Protein AF-A0A1I7EZ08-F1 (afdb_monomer_lite)

Radius of gyration: 27.64 Å; chains: 1; bounding box: 66×52×51 Å

Foldseek 3Di:
DPPVVVVVVVVVVVVVVVVVVVVVVVVVVVVVVVVVVCVVVVDDPLWDQP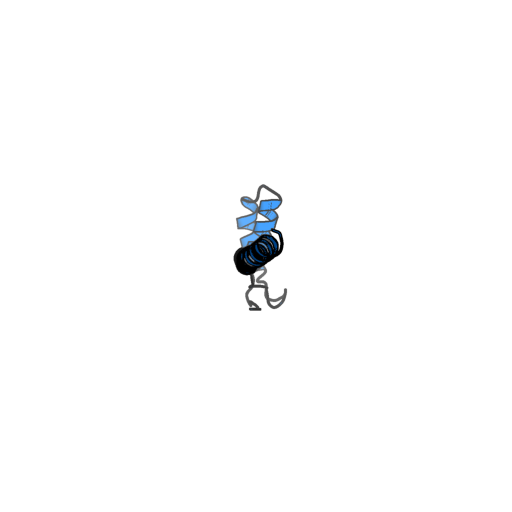DPVQFQPVQLVVQLVVQVVVQPDPVSNVVSNVVSRSVRRNDTDHD

Sequence (95 aa):
MSARNTAEADRRHWFYDNRLLVCAFCLLAFVVIFWQVSRFEGFQPIFTCARDQDVDRGLLSAGMRACMSDATSQAAQARCMHVVYVLACTEERWR

Structure (mmCIF, N/CA/C/O backbone):
data_AF-A0A1I7EZ08-F1
#
_entry.id   AF-A0A1I7EZ08-F1
#
loop_
_atom_site.group_PDB
_atom_site.id
_atom_site.type_symbol
_atom_site.label_atom_id
_atom_site.label_alt_id
_atom_site.label_comp_id
_atom_site.label_asym_id
_atom_site.label_entity_id
_atom_site.label_seq_id
_atom_site.pdbx_PDB_ins_code
_atom_site.Cartn_x
_atom_site.Cartn_y
_atom_site.Cartn_z
_atom_site.occupancy
_atom_site.B_iso_or_equiv
_atom_site.auth_seq_id
_atom_site.auth_comp_id
_atom_site.auth_asym_id
_atom_site.auth_atom_id
_atom_site.pdbx_PDB_model_num
ATOM 1 N N . MET A 1 1 ? 44.133 35.643 -27.675 1.00 48.19 1 MET A N 1
ATOM 2 C CA . MET A 1 1 ? 43.888 34.871 -26.432 1.00 48.19 1 MET A CA 1
ATOM 3 C C . MET A 1 1 ? 42.386 34.619 -26.236 1.00 48.19 1 MET A C 1
ATOM 5 O O . MET A 1 1 ? 41.788 35.246 -25.379 1.00 48.19 1 MET A O 1
ATOM 9 N N . SER A 1 2 ? 41.732 33.757 -27.030 1.00 55.56 2 SER A N 1
ATOM 10 C CA . SER A 1 2 ? 40.276 33.538 -26.849 1.00 55.56 2 SER A CA 1
ATOM 11 C C . SER A 1 2 ? 39.790 32.129 -27.219 1.00 55.56 2 SER A C 1
ATOM 13 O O . SER A 1 2 ? 39.052 31.532 -26.448 1.00 55.56 2 SER A O 1
ATOM 15 N N . ALA A 1 3 ? 40.310 31.511 -28.288 1.00 54.34 3 ALA A N 1
ATOM 16 C CA . ALA A 1 3 ? 39.854 30.180 -28.727 1.00 54.34 3 ALA A CA 1
ATOM 17 C C . ALA A 1 3 ? 40.170 29.020 -27.756 1.00 54.34 3 ALA A C 1
ATOM 19 O O . ALA A 1 3 ? 39.497 27.995 -27.755 1.00 54.34 3 ALA A O 1
ATOM 20 N N . ARG A 1 4 ? 41.206 29.164 -26.920 1.00 54.62 4 ARG A N 1
ATOM 21 C CA . ARG A 1 4 ? 41.626 28.117 -25.973 1.00 54.62 4 ARG A CA 1
ATOM 22 C C . ARG A 1 4 ? 40.744 28.087 -24.716 1.00 54.62 4 ARG A C 1
ATOM 24 O O . ARG A 1 4 ? 40.477 27.017 -24.187 1.00 54.62 4 ARG A O 1
ATOM 31 N N . ASN A 1 5 ? 40.230 29.247 -24.302 1.00 55.47 5 ASN A N 1
ATOM 32 C CA . ASN A 1 5 ? 39.366 29.383 -23.128 1.00 55.47 5 ASN A CA 1
ATOM 33 C C . ASN A 1 5 ? 37.924 28.950 -23.427 1.00 55.47 5 ASN A C 1
ATOM 35 O O . ASN A 1 5 ? 37.271 28.383 -22.557 1.00 55.47 5 ASN A O 1
ATOM 39 N N . THR A 1 6 ? 37.437 29.171 -24.654 1.00 57.84 6 THR A N 1
ATOM 40 C CA . THR A 1 6 ? 36.113 28.699 -25.088 1.00 57.84 6 THR A CA 1
ATOM 41 C C . THR A 1 6 ? 36.072 27.179 -25.206 1.00 57.84 6 THR A C 1
ATOM 43 O O . THR A 1 6 ? 35.154 26.567 -24.678 1.00 57.84 6 THR A O 1
ATOM 46 N N . ALA A 1 7 ? 37.106 26.555 -25.782 1.00 58.75 7 ALA A N 1
ATOM 47 C CA . ALA A 1 7 ? 37.208 25.097 -25.864 1.00 58.75 7 ALA A CA 1
ATOM 48 C C . ALA A 1 7 ? 37.309 24.423 -24.481 1.00 58.75 7 ALA A C 1
ATOM 50 O O . ALA A 1 7 ? 36.747 23.351 -24.273 1.00 58.75 7 ALA A O 1
ATOM 51 N N . GLU A 1 8 ? 37.996 25.038 -23.512 1.00 58.00 8 GLU A N 1
ATOM 52 C CA . GLU A 1 8 ? 38.020 24.537 -22.132 1.00 58.00 8 GLU A CA 1
ATOM 53 C C . GLU A 1 8 ? 36.690 24.734 -21.395 1.00 58.00 8 GLU A C 1
ATOM 55 O O . GLU A 1 8 ? 36.307 23.867 -20.607 1.00 58.00 8 GLU A O 1
ATOM 60 N N . ALA A 1 9 ? 35.983 25.840 -21.640 1.00 59.06 9 ALA A N 1
ATOM 61 C CA . ALA A 1 9 ? 34.662 26.094 -21.069 1.00 59.06 9 ALA A CA 1
ATOM 62 C C . ALA A 1 9 ? 33.609 25.113 -21.612 1.00 59.06 9 ALA A C 1
ATOM 64 O O . ALA A 1 9 ? 32.869 24.531 -20.819 1.00 59.06 9 ALA A O 1
ATOM 65 N N . ASP A 1 10 ? 33.612 24.847 -22.922 1.00 58.97 10 ASP A N 1
ATOM 66 C CA . ASP A 1 10 ? 32.723 23.871 -23.575 1.00 58.97 10 ASP A CA 1
ATOM 67 C C . ASP A 1 10 ? 32.957 22.449 -23.047 1.00 58.97 10 ASP A C 1
ATOM 69 O O . ASP A 1 10 ? 32.030 21.711 -22.707 1.00 58.97 10 ASP A O 1
ATOM 73 N N . ARG A 1 11 ? 34.232 22.073 -22.889 1.00 60.38 11 ARG A N 1
ATOM 74 C CA . ARG A 1 11 ? 34.619 20.745 -22.393 1.00 60.38 11 ARG A CA 1
ATOM 75 C C . ARG A 1 11 ? 34.226 20.531 -20.932 1.00 60.38 11 ARG A C 1
ATOM 77 O O . ARG A 1 11 ? 33.888 19.413 -20.546 1.00 60.38 11 ARG A O 1
ATOM 84 N N . ARG A 1 12 ? 34.252 21.594 -20.118 1.00 58.47 12 ARG A N 1
ATOM 85 C CA . ARG A 1 12 ? 33.731 21.565 -18.742 1.00 58.47 12 ARG A CA 1
ATOM 86 C C . ARG A 1 12 ? 32.207 21.478 -18.748 1.00 58.47 12 ARG A C 1
ATOM 88 O O . ARG A 1 12 ? 31.676 20.675 -17.990 1.00 58.47 12 ARG A O 1
ATOM 95 N N . HIS A 1 13 ? 31.518 22.219 -19.618 1.00 61.16 13 HIS A N 1
ATOM 96 C CA . HIS A 1 13 ? 30.055 22.199 -19.705 1.00 61.16 13 HIS A CA 1
ATOM 97 C C . HIS A 1 13 ? 29.528 20.788 -19.976 1.00 61.16 13 HIS A C 1
ATOM 99 O O . HIS A 1 13 ? 28.716 20.288 -19.207 1.00 61.16 13 HIS A O 1
ATOM 105 N N . TRP A 1 14 ? 30.102 20.084 -20.955 1.00 58.31 14 TRP A N 1
ATOM 106 C CA . TRP A 1 14 ? 29.695 18.716 -21.298 1.00 58.31 14 TRP A CA 1
ATOM 107 C C . TRP A 1 14 ? 29.912 17.699 -20.161 1.00 58.31 14 TRP A C 1
ATOM 109 O O . TRP A 1 14 ? 29.165 16.733 -20.005 1.00 58.31 14 TRP A O 1
ATOM 119 N N . PHE A 1 15 ? 30.935 17.914 -19.330 1.00 58.53 15 PHE A N 1
ATOM 120 C CA . PHE A 1 15 ? 31.221 17.058 -18.178 1.00 58.53 15 PHE A CA 1
ATOM 121 C C . PHE A 1 15 ? 30.297 17.347 -16.984 1.00 58.53 15 PHE A C 1
ATOM 123 O O . PHE A 1 15 ? 29.875 16.419 -16.291 1.00 58.53 15 PHE A O 1
ATOM 130 N N . TYR A 1 16 ? 29.964 18.620 -16.747 1.00 58.81 16 TYR A N 1
ATOM 131 C CA . TYR A 1 16 ? 28.988 19.017 -15.728 1.00 58.81 16 TYR A CA 1
ATOM 132 C C . TYR A 1 16 ? 27.570 18.581 -16.101 1.00 58.81 16 TYR A C 1
ATOM 134 O O . TYR A 1 16 ? 26.854 18.084 -15.233 1.00 58.81 16 TYR A O 1
ATOM 142 N N . ASP A 1 17 ? 27.202 18.684 -17.377 1.00 63.88 17 ASP A N 1
ATOM 143 C CA . ASP A 1 17 ? 25.894 18.267 -17.882 1.00 63.88 17 ASP A CA 1
ATOM 144 C C . ASP A 1 17 ? 25.715 16.748 -17.745 1.00 63.88 17 ASP A C 1
ATOM 146 O O . ASP A 1 17 ? 24.735 16.278 -17.176 1.00 63.88 17 ASP A O 1
ATOM 150 N N . ASN A 1 18 ? 26.743 15.958 -18.088 1.00 70.94 18 ASN A N 1
ATOM 151 C CA . ASN A 1 18 ? 26.734 14.513 -17.835 1.00 70.94 18 ASN A CA 1
ATOM 152 C C . ASN A 1 18 ? 26.587 14.162 -16.347 1.00 70.94 18 ASN A C 1
ATOM 154 O O . ASN A 1 18 ? 25.863 13.231 -16.000 1.00 70.94 18 ASN A O 1
ATOM 158 N N . ARG A 1 19 ? 27.242 14.902 -15.442 1.00 77.06 19 ARG A N 1
ATOM 159 C CA . ARG A 1 19 ? 27.077 14.679 -13.996 1.00 77.06 19 ARG A CA 1
ATOM 160 C C . ARG A 1 19 ? 25.665 15.010 -13.526 1.00 77.06 19 ARG A C 1
ATOM 162 O O . ARG A 1 19 ? 25.109 14.250 -12.738 1.00 77.06 19 ARG A O 1
ATOM 169 N N . LEU A 1 20 ? 25.085 16.108 -14.005 1.00 80.38 20 LEU A N 1
ATOM 170 C CA . LEU A 1 20 ? 23.713 16.492 -13.675 1.00 80.38 20 LEU A CA 1
ATOM 171 C C . LEU A 1 20 ? 22.701 15.480 -14.216 1.00 80.38 20 LEU A C 1
ATOM 173 O O . LEU A 1 20 ? 21.800 15.090 -13.479 1.00 80.38 20 LEU A O 1
ATOM 177 N N . LEU A 1 21 ? 22.892 14.992 -15.442 1.00 80.50 21 LEU A N 1
ATOM 178 C CA . LEU A 1 21 ? 22.053 13.959 -16.051 1.00 80.50 21 LEU A CA 1
ATOM 179 C C . LEU A 1 21 ? 22.113 12.640 -15.276 1.00 80.50 21 LEU A C 1
ATOM 181 O O . LEU A 1 21 ? 21.071 12.049 -14.998 1.00 80.50 21 LEU A O 1
ATOM 185 N N . VAL A 1 22 ? 23.307 12.202 -14.865 1.00 84.50 22 VAL A N 1
ATOM 186 C CA . VAL A 1 22 ? 23.465 10.989 -14.045 1.00 84.50 22 VAL A CA 1
ATOM 187 C C . VAL A 1 22 ? 22.815 11.171 -12.674 1.00 84.50 22 VAL A C 1
ATOM 189 O O . VAL A 1 22 ? 22.072 10.298 -12.233 1.00 84.50 22 VAL A O 1
ATOM 192 N N . CYS A 1 23 ? 23.026 12.311 -12.012 1.00 85.31 23 CYS A N 1
ATOM 193 C CA . CYS A 1 23 ? 22.380 12.600 -10.731 1.00 85.31 23 CYS A CA 1
ATOM 194 C C . CYS A 1 23 ? 20.850 12.641 -10.855 1.00 85.31 23 CYS A C 1
ATOM 196 O O . CYS A 1 23 ? 20.158 12.044 -10.032 1.00 85.31 23 CYS A O 1
ATOM 198 N N . ALA A 1 24 ? 20.318 13.296 -11.889 1.00 86.19 24 ALA A N 1
ATOM 199 C CA . ALA A 1 24 ? 18.884 13.359 -12.152 1.00 86.19 24 ALA A CA 1
ATOM 200 C C . ALA A 1 24 ? 18.302 11.967 -12.434 1.00 86.19 24 ALA A C 1
ATOM 202 O O . ALA A 1 24 ? 17.253 11.621 -11.892 1.00 86.19 24 ALA A O 1
ATOM 203 N N . PHE A 1 25 ? 19.007 11.143 -13.213 1.00 88.94 25 PHE A N 1
ATOM 204 C CA . PHE A 1 25 ? 18.617 9.760 -13.467 1.00 88.94 25 PHE A CA 1
ATOM 205 C C . PHE A 1 25 ? 18.596 8.929 -12.179 1.00 88.94 25 PHE A C 1
ATOM 207 O O . PHE A 1 25 ? 17.608 8.249 -11.913 1.00 88.94 25 PHE A O 1
ATOM 214 N N . CYS A 1 26 ? 19.635 9.022 -11.344 1.00 90.62 26 CYS A N 1
ATOM 215 C CA . CYS A 1 26 ? 19.687 8.325 -10.059 1.00 90.62 26 CYS A CA 1
ATOM 216 C C . CYS A 1 26 ? 18.552 8.761 -9.119 1.00 90.62 26 CYS A C 1
ATOM 218 O O . CYS A 1 26 ? 17.936 7.912 -8.477 1.00 90.62 26 CYS A O 1
ATOM 220 N N . LEU A 1 27 ? 18.242 10.060 -9.061 1.00 92.50 27 LEU A N 1
ATOM 221 C CA . LEU A 1 27 ? 17.134 10.582 -8.255 1.00 92.50 27 LEU A CA 1
ATOM 222 C C . LEU A 1 27 ? 15.777 10.095 -8.771 1.00 92.50 27 LEU A C 1
ATOM 224 O O . LEU A 1 27 ? 14.952 9.647 -7.979 1.00 92.50 27 LEU A O 1
ATOM 228 N N . LEU A 1 28 ? 15.552 10.127 -10.087 1.00 90.81 28 LEU A N 1
ATOM 229 C CA . LEU A 1 28 ? 14.328 9.600 -10.693 1.00 90.81 28 LEU A CA 1
ATOM 230 C C . LEU A 1 28 ? 14.188 8.097 -10.455 1.00 90.81 28 LEU A C 1
ATOM 232 O O . LEU A 1 28 ? 13.114 7.646 -10.069 1.00 90.81 28 LEU A O 1
ATOM 236 N N . ALA A 1 29 ? 15.263 7.326 -10.625 1.00 89.12 29 ALA A N 1
ATOM 237 C CA . ALA A 1 29 ? 15.268 5.896 -10.346 1.00 89.12 29 ALA A CA 1
ATOM 238 C C . ALA A 1 29 ? 14.926 5.617 -8.876 1.00 89.12 29 ALA A C 1
ATOM 240 O O . ALA A 1 29 ? 14.085 4.766 -8.598 1.00 89.12 29 ALA A O 1
ATOM 241 N N . PHE A 1 30 ? 15.506 6.375 -7.942 1.00 88.75 30 PHE A N 1
ATOM 242 C CA . PHE A 1 30 ? 15.186 6.272 -6.521 1.00 88.75 30 PHE A CA 1
ATOM 243 C C . PHE A 1 30 ? 13.708 6.566 -6.253 1.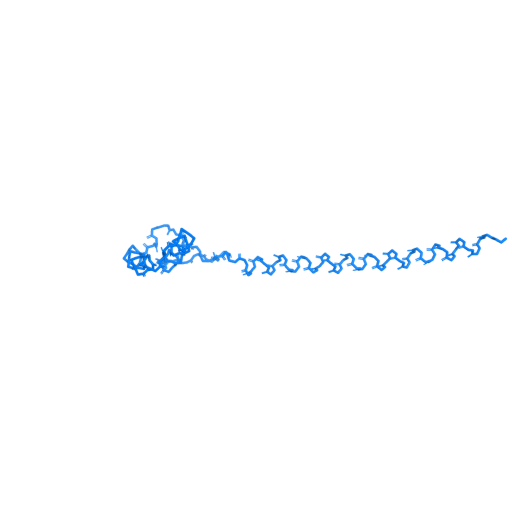00 88.75 30 PHE A C 1
ATOM 245 O O . PHE A 1 30 ? 13.038 5.754 -5.625 1.00 88.75 30 PHE A O 1
ATOM 252 N N . VAL A 1 31 ? 13.169 7.667 -6.786 1.00 86.62 31 VAL A N 1
ATOM 253 C CA . VAL A 1 31 ? 11.746 8.019 -6.644 1.00 86.62 31 VAL A CA 1
ATOM 254 C C . VAL A 1 31 ? 10.843 6.938 -7.234 1.00 86.62 31 VAL A C 1
ATOM 256 O O . VAL A 1 31 ? 9.857 6.571 -6.605 1.00 86.62 31 VAL A O 1
ATOM 259 N N . VAL A 1 32 ? 11.175 6.391 -8.405 1.00 87.00 32 VAL A N 1
ATOM 260 C CA . VAL A 1 32 ? 10.392 5.326 -9.050 1.00 87.00 32 VAL A CA 1
ATOM 261 C C . VAL A 1 32 ? 10.427 4.041 -8.228 1.00 87.00 32 VAL A C 1
ATOM 263 O O . VAL A 1 32 ? 9.381 3.434 -8.018 1.00 87.00 32 VAL A O 1
ATOM 266 N N . ILE A 1 33 ? 11.595 3.633 -7.730 1.00 84.06 33 ILE A N 1
ATOM 267 C CA . ILE A 1 33 ? 11.722 2.450 -6.871 1.00 84.06 33 ILE A CA 1
ATOM 268 C C . ILE A 1 33 ? 10.927 2.662 -5.582 1.00 84.06 33 ILE A C 1
ATOM 270 O O . ILE A 1 33 ? 10.105 1.818 -5.237 1.00 84.06 33 ILE A O 1
ATOM 274 N N . PHE A 1 34 ? 11.095 3.810 -4.920 1.00 79.50 34 PHE A N 1
ATOM 275 C CA . PHE A 1 34 ? 10.329 4.156 -3.723 1.00 79.50 34 PHE A CA 1
ATOM 276 C C . PHE A 1 34 ? 8.830 4.236 -3.993 1.00 79.50 34 PHE A C 1
ATOM 278 O O . PHE A 1 34 ? 8.059 3.847 -3.132 1.00 79.50 34 PHE A O 1
ATOM 285 N N . TRP A 1 35 ? 8.401 4.684 -5.172 1.00 77.12 35 TRP A N 1
ATOM 286 C CA . TRP A 1 35 ? 6.994 4.712 -5.573 1.00 77.12 35 TRP A CA 1
ATOM 287 C C . TRP A 1 35 ? 6.415 3.311 -5.795 1.00 77.12 35 TRP A C 1
ATOM 289 O O . TRP A 1 35 ? 5.267 3.042 -5.448 1.00 77.12 35 TRP A O 1
ATOM 299 N N . GLN A 1 36 ? 7.188 2.402 -6.389 1.00 72.12 36 GLN A N 1
ATOM 300 C CA . GLN A 1 36 ? 6.765 1.009 -6.540 1.00 72.12 36 GLN A CA 1
ATOM 301 C C . GLN A 1 36 ? 6.697 0.328 -5.172 1.00 72.12 36 GLN A C 1
ATOM 303 O O . GLN A 1 36 ? 5.682 -0.280 -4.849 1.00 72.12 36 GLN A O 1
ATOM 308 N N . VAL A 1 37 ? 7.732 0.493 -4.343 1.00 61.84 37 VAL A N 1
ATOM 309 C CA . VAL A 1 37 ? 7.797 -0.078 -2.991 1.00 61.84 37 VAL A CA 1
ATOM 310 C C . VAL A 1 37 ? 6.746 0.537 -2.070 1.00 61.84 37 VAL A C 1
ATOM 312 O O . VAL A 1 37 ? 6.106 -0.196 -1.332 1.00 61.84 37 VAL A O 1
ATOM 315 N N . SER A 1 38 ? 6.458 1.837 -2.156 1.00 60.44 38 SER A N 1
ATOM 316 C CA . SER A 1 38 ? 5.369 2.457 -1.391 1.00 60.44 38 S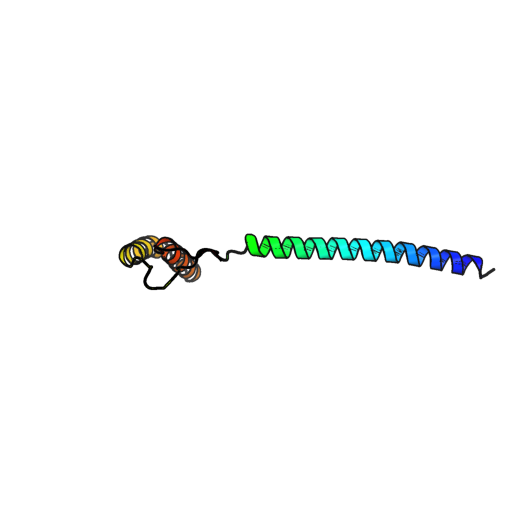ER A CA 1
ATOM 317 C C . SER A 1 38 ? 3.991 2.011 -1.865 1.00 60.44 38 SER A C 1
ATOM 319 O O . SER A 1 38 ? 3.051 2.048 -1.082 1.00 60.44 38 SER A O 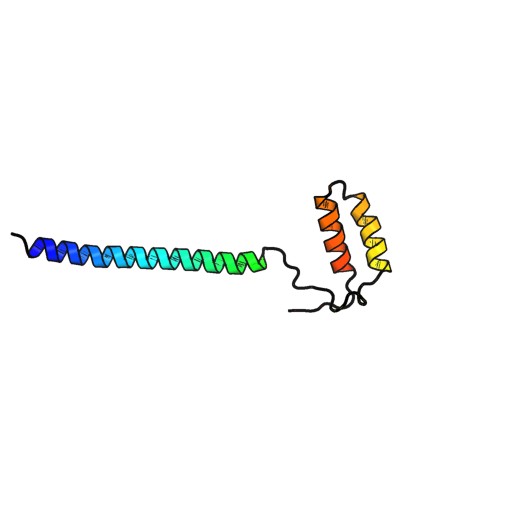1
ATOM 321 N N . ARG A 1 39 ? 3.847 1.519 -3.101 1.00 58.00 39 ARG A N 1
ATOM 322 C CA . ARG A 1 39 ? 2.641 0.792 -3.515 1.00 58.00 39 ARG A CA 1
ATOM 323 C C . ARG A 1 39 ? 2.525 -0.587 -2.854 1.00 58.00 39 ARG A C 1
ATOM 325 O O . ARG A 1 39 ? 1.409 -1.064 -2.685 1.00 58.00 39 ARG A O 1
ATOM 332 N N . PHE A 1 40 ? 3.645 -1.204 -2.472 1.00 54.25 40 PHE A N 1
ATOM 333 C CA . PHE A 1 40 ? 3.674 -2.456 -1.707 1.00 54.25 40 PHE A CA 1
ATOM 334 C C . PHE A 1 40 ? 3.540 -2.234 -0.190 1.00 54.25 40 PHE A C 1
ATOM 336 O O . PHE A 1 40 ? 2.874 -3.019 0.476 1.00 54.25 40 PHE A O 1
ATOM 343 N N . GLU A 1 41 ? 4.116 -1.163 0.364 1.00 52.25 41 GLU A N 1
ATOM 344 C CA . GLU A 1 41 ? 4.034 -0.837 1.799 1.00 52.25 41 GLU A CA 1
ATOM 345 C C . GLU A 1 41 ? 2.810 0.028 2.155 1.00 52.25 41 GLU A C 1
ATOM 347 O O . GLU A 1 41 ? 2.332 0.028 3.290 1.00 52.25 41 GLU A O 1
ATOM 352 N N . GLY A 1 42 ? 2.239 0.722 1.172 1.00 46.59 42 GLY A N 1
ATOM 353 C CA . GLY A 1 42 ? 0.991 1.470 1.256 1.00 46.59 42 GLY A CA 1
ATOM 354 C C . GLY A 1 42 ? -0.234 0.585 1.041 1.00 46.59 42 GLY A C 1
ATOM 355 O O . GLY A 1 42 ? -0.984 0.805 0.100 1.00 46.59 42 GLY A O 1
ATOM 356 N N . PHE A 1 43 ? -0.427 -0.403 1.916 1.00 50.00 43 PHE A N 1
ATOM 357 C CA . PHE A 1 43 ? -1.735 -0.857 2.417 1.00 50.00 43 PHE A CA 1
ATOM 358 C C . PHE A 1 43 ? -2.934 -0.847 1.431 1.00 50.00 43 PHE A C 1
ATOM 360 O O . PHE A 1 43 ? -4.016 -0.360 1.757 1.00 50.00 43 PHE A O 1
ATOM 367 N N . GLN A 1 44 ? -2.799 -1.431 0.239 1.00 47.41 44 GLN A N 1
ATOM 368 C CA . GLN A 1 44 ? -3.949 -2.034 -0.435 1.00 47.41 44 GLN A CA 1
ATOM 369 C C . GLN A 1 44 ? -3.917 -3.523 -0.104 1.00 47.41 44 GLN A C 1
ATOM 371 O O . GLN A 1 44 ? -2.982 -4.197 -0.537 1.00 47.41 44 GLN A O 1
ATOM 376 N N . PRO A 1 45 ? -4.880 -4.076 0.657 1.00 51.31 45 PRO A N 1
ATOM 377 C CA . PRO A 1 45 ? -5.007 -5.521 0.681 1.00 51.31 45 PRO A CA 1
ATOM 378 C C . PRO A 1 45 ? -5.293 -5.964 -0.760 1.00 51.31 45 PRO A C 1
ATOM 380 O O . PRO A 1 45 ? -6.337 -5.658 -1.332 1.00 51.31 45 PRO A O 1
ATOM 383 N N . ILE A 1 46 ? -4.341 -6.680 -1.359 1.00 54.84 46 ILE A N 1
ATOM 384 C CA . ILE A 1 46 ? -4.522 -7.394 -2.635 1.00 54.84 46 ILE A CA 1
ATOM 385 C C . ILE A 1 46 ? -5.640 -8.453 -2.485 1.00 54.84 46 ILE A C 1
ATOM 387 O O . ILE A 1 46 ? -6.198 -8.926 -3.467 1.00 54.84 46 ILE A O 1
ATOM 391 N N . PHE A 1 47 ? -6.021 -8.747 -1.240 1.00 54.00 47 PHE A N 1
ATOM 392 C CA . PHE A 1 47 ? -7.134 -9.580 -0.810 1.00 54.00 47 PHE A CA 1
ATOM 393 C C . PHE A 1 47 ? -8.430 -8.772 -0.771 1.00 54.00 47 PHE A C 1
ATOM 395 O O . PHE A 1 47 ? -8.752 -8.112 0.218 1.00 54.00 47 PHE A O 1
ATOM 402 N N . THR A 1 48 ? -9.187 -8.824 -1.861 1.00 62.62 48 THR A N 1
ATOM 403 C CA . THR A 1 48 ? -10.592 -8.398 -1.850 1.00 62.62 48 THR A CA 1
ATOM 404 C C . THR A 1 48 ? -11.475 -9.636 -1.908 1.00 62.62 48 THR A C 1
ATOM 406 O O . THR A 1 48 ? -11.130 -10.605 -2.588 1.00 62.62 48 THR A O 1
ATOM 409 N N . CYS A 1 49 ? -12.602 -9.619 -1.192 1.00 66.38 49 CYS A N 1
ATOM 410 C CA . CYS A 1 49 ? -13.631 -10.649 -1.334 1.00 66.38 49 CYS A CA 1
ATOM 411 C C . CYS A 1 49 ? -14.009 -10.788 -2.818 1.00 66.38 49 CYS A C 1
ATOM 413 O O . CYS A 1 49 ? -14.238 -9.779 -3.498 1.00 66.38 49 CYS A O 1
ATOM 415 N N . ALA A 1 50 ? -1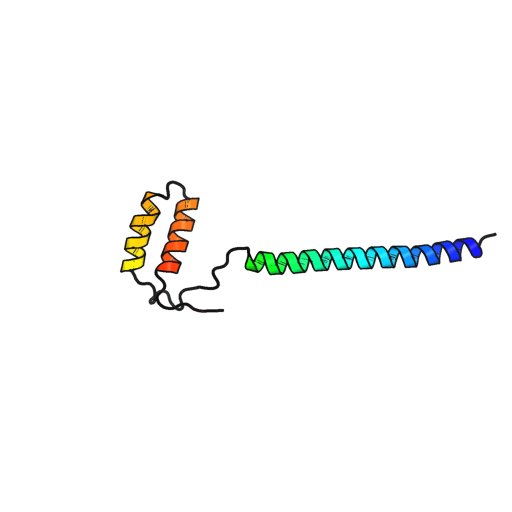4.080 -12.022 -3.323 1.00 67.19 50 ALA A N 1
ATOM 416 C CA . ALA A 1 50 ? -14.446 -12.279 -4.715 1.00 67.19 50 ALA A CA 1
ATOM 417 C C . ALA A 1 50 ? -15.855 -11.747 -5.046 1.00 67.19 50 ALA A C 1
ATOM 419 O O . ALA A 1 50 ? -16.044 -11.136 -6.109 1.00 67.19 50 ALA A O 1
ATOM 420 N N . ARG A 1 51 ? -16.816 -11.918 -4.126 1.00 65.06 51 ARG A N 1
ATOM 421 C CA . ARG A 1 51 ? -18.145 -11.284 -4.115 1.00 65.06 51 ARG A CA 1
ATOM 422 C C . ARG A 1 51 ? -18.589 -10.968 -2.681 1.00 65.06 51 ARG A C 1
ATOM 424 O O . ARG A 1 51 ? -18.228 -11.664 -1.742 1.00 65.06 51 ARG A O 1
ATOM 431 N N . ASP A 1 52 ? -19.480 -9.985 -2.518 1.00 65.38 52 ASP A N 1
ATOM 432 C CA . ASP A 1 52 ? -20.086 -9.630 -1.214 1.00 65.38 52 ASP A CA 1
ATOM 433 C C . ASP A 1 52 ? -20.887 -10.781 -0.566 1.00 65.38 52 ASP A C 1
ATOM 435 O O . ASP A 1 52 ? -21.220 -10.738 0.617 1.00 65.38 52 ASP A O 1
ATOM 439 N N . GLN A 1 53 ? -21.239 -11.806 -1.349 1.00 66.19 53 GLN A N 1
ATOM 440 C CA . GLN A 1 53 ? -21.958 -12.996 -0.883 1.00 66.19 53 GLN A CA 1
ATOM 441 C C . GLN A 1 53 ? -21.033 -14.017 -0.209 1.00 66.19 53 GLN A C 1
ATOM 443 O O . GLN A 1 53 ? -21.523 -14.852 0.546 1.00 66.19 53 GLN A O 1
ATOM 448 N N . ASP A 1 54 ? -19.720 -13.899 -0.422 1.00 68.75 54 ASP A N 1
ATOM 449 C CA . ASP A 1 54 ? -18.700 -14.801 0.125 1.00 68.75 54 ASP A CA 1
ATOM 450 C C . ASP A 1 54 ? -18.210 -14.318 1.504 1.00 68.75 54 ASP A C 1
ATOM 452 O O . ASP A 1 54 ? -17.225 -14.817 2.047 1.00 68.75 54 ASP A O 1
ATOM 456 N N . VAL A 1 55 ? -18.891 -13.324 2.080 1.00 71.31 55 VAL A N 1
ATOM 457 C CA . VAL A 1 55 ? -18.648 -12.825 3.433 1.00 71.31 55 VAL A CA 1
ATOM 458 C C . VAL A 1 55 ? -19.454 -13.660 4.421 1.00 71.31 55 VAL A C 1
ATOM 460 O O . VAL A 1 55 ? -20.691 -13.615 4.434 1.00 71.31 55 VAL A O 1
ATOM 463 N N . ASP A 1 56 ? -18.767 -14.371 5.313 1.00 78.25 56 ASP A N 1
ATOM 464 C CA . ASP A 1 56 ? -19.426 -15.060 6.417 1.00 78.25 56 ASP A CA 1
ATOM 465 C C . ASP A 1 56 ? -19.966 -14.021 7.412 1.00 78.25 56 ASP A C 1
ATOM 467 O O . ASP A 1 56 ? -19.238 -13.376 8.171 1.00 78.25 56 ASP A O 1
ATOM 471 N N . ARG A 1 57 ? -21.291 -13.844 7.407 1.00 76.75 57 ARG A N 1
ATOM 472 C CA . ARG A 1 57 ? -21.983 -12.877 8.272 1.00 76.75 57 ARG A CA 1
ATOM 473 C C . ARG A 1 57 ? -21.837 -13.201 9.759 1.00 76.75 57 ARG A C 1
ATOM 475 O O . ARG A 1 57 ? -21.894 -12.285 10.582 1.00 76.75 57 ARG A O 1
ATOM 482 N N . GLY A 1 58 ? -21.662 -14.473 10.112 1.00 80.06 58 GLY A N 1
ATOM 483 C CA . GLY A 1 58 ? -21.415 -14.911 11.481 1.00 80.06 58 GLY A CA 1
ATOM 484 C C . GLY A 1 58 ? -20.063 -14.402 11.967 1.00 80.06 58 GLY A C 1
ATOM 485 O O . GLY A 1 58 ? -20.011 -13.678 12.966 1.00 80.06 58 GLY A O 1
ATOM 486 N N . LEU A 1 59 ? -19.005 -14.687 11.207 1.00 76.69 59 LEU A N 1
ATOM 487 C CA . LEU A 1 59 ? -17.642 -14.209 11.471 1.00 76.69 59 LEU A CA 1
ATOM 488 C C . LEU A 1 59 ? -17.554 -12.679 11.453 1.00 76.69 59 LEU A C 1
ATOM 490 O O . LEU A 1 59 ? -16.980 -12.093 12.372 1.00 76.69 59 LEU A O 1
ATOM 494 N N . LEU A 1 60 ? -18.200 -12.024 10.485 1.00 81.31 60 LEU A N 1
ATOM 495 C CA . LEU A 1 60 ? -18.266 -10.564 10.407 1.00 81.31 60 LEU A CA 1
ATOM 496 C C . LEU A 1 60 ? -18.917 -9.961 11.662 1.00 81.31 60 LEU A C 1
ATOM 498 O O . LEU A 1 60 ? -18.385 -9.028 12.261 1.00 81.31 60 LEU A O 1
ATOM 502 N N . SER A 1 61 ? -20.066 -10.494 12.089 1.00 82.88 61 SER A N 1
ATOM 503 C CA . SER A 1 61 ? -20.795 -9.967 13.250 1.00 82.88 61 SER A CA 1
ATOM 504 C C . SER A 1 61 ? -20.059 -10.202 14.575 1.00 82.88 61 SER A C 1
ATOM 506 O O . SER A 1 61 ? -20.040 -9.317 15.435 1.00 82.88 61 SER A O 1
ATOM 508 N N . ALA A 1 62 ? -19.415 -11.363 14.734 1.00 84.06 62 ALA A N 1
ATOM 509 C CA . ALA A 1 62 ? -18.616 -11.690 15.910 1.00 84.06 62 ALA A CA 1
ATOM 510 C C . ALA A 1 62 ? -17.336 -10.842 15.971 1.00 84.06 62 ALA A C 1
ATOM 512 O O . ALA A 1 62 ? -17.056 -10.238 17.008 1.00 84.06 62 ALA A O 1
ATOM 513 N N . GLY A 1 63 ? -16.614 -10.727 14.851 1.00 81.12 63 GLY A N 1
ATOM 514 C CA . GLY A 1 63 ? -15.413 -9.903 14.734 1.00 81.12 63 GLY A CA 1
ATOM 515 C C . GLY A 1 63 ? -15.704 -8.420 14.953 1.00 81.12 63 GLY A C 1
ATOM 516 O O . GLY A 1 63 ? -14.984 -7.759 15.695 1.00 81.12 63 GLY A O 1
ATOM 517 N N . MET A 1 64 ? -16.811 -7.907 14.406 1.00 84.19 64 MET A N 1
ATOM 518 C CA . MET A 1 64 ? -17.244 -6.528 14.641 1.00 84.19 64 MET A CA 1
ATOM 519 C C . MET A 1 64 ? -17.534 -6.285 16.117 1.00 84.19 64 MET A C 1
ATOM 521 O O . MET A 1 64 ? -17.106 -5.272 16.656 1.00 84.19 64 MET A O 1
ATOM 525 N N . ARG A 1 65 ? -18.234 -7.206 16.790 1.00 84.38 65 ARG A N 1
ATOM 526 C CA . ARG A 1 65 ? -18.547 -7.057 18.218 1.00 84.38 65 ARG A CA 1
ATOM 527 C C . ARG A 1 65 ? -17.280 -7.058 19.079 1.00 84.38 65 ARG A C 1
ATOM 529 O O . ARG A 1 65 ? -17.209 -6.277 20.021 1.00 84.38 65 ARG A O 1
ATOM 536 N N . ALA A 1 66 ? -16.305 -7.900 18.744 1.00 84.12 66 ALA A N 1
ATOM 537 C CA . ALA A 1 66 ? -15.037 -7.994 19.464 1.00 84.12 66 ALA A CA 1
ATOM 538 C C . ALA A 1 66 ? -14.113 -6.792 19.212 1.00 84.12 66 ALA A C 1
ATOM 540 O O . ALA A 1 66 ? -13.444 -6.329 20.121 1.00 84.12 66 ALA A O 1
ATOM 541 N N . CYS A 1 67 ? -14.070 -6.278 17.986 1.00 84.19 67 CYS A N 1
ATOM 542 C CA . CYS A 1 67 ? -13.154 -5.202 17.622 1.00 84.19 67 CYS A CA 1
ATOM 543 C C . CYS A 1 67 ? -13.745 -3.802 17.896 1.00 84.19 67 CYS A C 1
ATOM 545 O O . CYS A 1 67 ? -13.018 -2.879 18.265 1.00 84.19 67 CYS A O 1
ATOM 547 N N . MET A 1 68 ? -15.068 -3.626 17.785 1.00 84.19 68 MET A N 1
ATOM 548 C CA . MET A 1 68 ? -15.720 -2.336 18.053 1.00 84.19 68 MET A CA 1
ATOM 549 C C . MET A 1 68 ? -15.756 -1.975 19.541 1.00 84.19 68 MET A C 1
ATOM 551 O O . MET A 1 68 ? -15.924 -0.798 19.852 1.00 84.19 68 MET A O 1
ATOM 555 N N . SER A 1 69 ? -15.574 -2.936 20.457 1.00 83.00 69 SER A N 1
ATOM 556 C CA . SER A 1 69 ? -15.463 -2.631 21.892 1.00 83.00 69 SER A CA 1
ATOM 557 C C . SER A 1 69 ? -14.224 -1.794 22.216 1.00 83.00 69 SER A C 1
ATOM 559 O O . SER A 1 69 ? -14.279 -0.958 23.114 1.00 83.00 69 SER A O 1
ATOM 561 N N . ASP A 1 70 ? -13.147 -1.969 21.445 1.00 79.19 70 ASP A N 1
ATOM 562 C CA . ASP A 1 70 ? -11.868 -1.277 21.640 1.00 79.19 70 ASP A CA 1
ATOM 563 C C . ASP A 1 70 ? -11.707 -0.059 20.707 1.00 79.19 70 ASP A C 1
ATOM 565 O O . ASP A 1 70 ? -10.812 0.773 20.878 1.00 79.19 70 ASP A O 1
ATOM 569 N N . ALA A 1 71 ? -12.596 0.095 19.719 1.00 80.12 71 ALA A N 1
ATOM 570 C CA . ALA A 1 71 ? -12.546 1.161 18.724 1.00 80.12 71 ALA A CA 1
ATOM 571 C C . ALA A 1 71 ? -13.248 2.450 19.202 1.00 80.12 71 ALA A C 1
ATOM 573 O O . ALA A 1 71 ? -14.349 2.797 18.767 1.00 80.12 71 ALA A O 1
ATOM 574 N N . THR A 1 72 ? -12.579 3.207 20.073 1.00 82.25 72 THR A N 1
ATOM 575 C CA . THR A 1 72 ? -13.115 4.445 20.683 1.00 82.25 72 THR A CA 1
ATOM 576 C C . THR A 1 72 ? -13.038 5.693 19.794 1.00 82.25 72 THR A C 1
ATOM 578 O O . THR A 1 72 ? -13.630 6.720 20.122 1.00 82.25 72 THR A O 1
ATOM 581 N N . SER A 1 73 ? -12.336 5.629 18.657 1.00 84.75 73 SER A N 1
ATOM 582 C CA . SER A 1 73 ? -12.208 6.740 17.702 1.00 84.75 73 SER A CA 1
ATOM 583 C C . SER A 1 73 ? -12.742 6.370 16.321 1.00 84.75 73 SER A C 1
ATOM 585 O O . SER A 1 73 ? -12.667 5.215 15.905 1.00 84.75 73 SER A O 1
ATOM 587 N N . GLN A 1 74 ? -13.217 7.360 15.561 1.00 79.19 74 GLN A N 1
ATOM 588 C CA . GLN A 1 74 ? -13.739 7.154 14.204 1.00 79.19 74 GLN A CA 1
ATOM 589 C C . GLN A 1 74 ? -12.701 6.505 13.267 1.00 79.19 74 GLN A C 1
ATOM 591 O O . GLN A 1 74 ? -13.034 5.653 12.446 1.00 79.19 74 GLN A O 1
ATOM 596 N N . ALA A 1 75 ? -11.420 6.846 13.437 1.00 77.50 75 ALA A N 1
ATOM 597 C CA . ALA A 1 75 ? -10.324 6.220 12.702 1.00 77.50 75 ALA A CA 1
ATOM 598 C C . ALA A 1 75 ? -10.108 4.750 13.106 1.00 77.50 75 ALA A C 1
ATOM 600 O O . ALA A 1 75 ? -9.847 3.910 12.245 1.00 77.50 75 ALA A O 1
ATOM 601 N N . ALA A 1 76 ? -10.235 4.424 14.396 1.00 73.44 76 ALA A N 1
ATOM 602 C CA . ALA A 1 76 ? -10.163 3.043 14.868 1.00 73.44 76 ALA A CA 1
ATOM 603 C C . ALA A 1 76 ? -11.357 2.217 14.369 1.00 73.44 76 ALA A C 1
ATOM 605 O O . ALA A 1 76 ? -11.165 1.085 13.940 1.00 73.44 76 ALA A O 1
ATOM 606 N N . GLN A 1 77 ? -12.559 2.798 14.330 1.00 77.88 77 GLN A N 1
ATOM 607 C CA . GLN A 1 77 ? -13.765 2.141 13.812 1.00 77.88 77 GLN A CA 1
ATOM 608 C C . GLN A 1 77 ? -13.646 1.815 12.319 1.00 77.88 77 GLN A C 1
ATOM 610 O O . GLN A 1 77 ? -13.974 0.706 11.904 1.00 77.88 77 GLN A O 1
ATOM 615 N N . ALA A 1 78 ? -13.112 2.742 11.516 1.00 75.44 78 ALA A N 1
ATOM 616 C CA . ALA A 1 78 ? -12.881 2.508 10.091 1.00 75.44 78 ALA A CA 1
ATOM 617 C C . ALA A 1 78 ? -11.874 1.369 9.845 1.00 75.44 78 ALA A C 1
ATOM 619 O O . ALA A 1 78 ? -12.117 0.491 9.017 1.00 75.44 78 ALA A O 1
ATOM 620 N N . ARG A 1 79 ? -10.769 1.336 10.607 1.00 76.75 79 ARG A N 1
ATOM 621 C CA . ARG A 1 79 ? -9.795 0.229 10.545 1.00 76.75 79 ARG A CA 1
ATOM 622 C C . ARG A 1 79 ? -10.413 -1.089 10.993 1.00 76.75 79 ARG A C 1
ATOM 624 O O . ARG A 1 79 ? -10.183 -2.114 10.366 1.00 76.75 79 ARG A O 1
ATOM 631 N N . CYS A 1 80 ? -11.206 -1.047 12.055 1.00 81.25 80 CYS A N 1
ATOM 632 C CA . CYS A 1 80 ? -11.869 -2.205 12.621 1.00 81.25 80 CYS A CA 1
ATOM 633 C C . CYS A 1 80 ? -12.832 -2.861 11.623 1.00 81.25 80 CYS A C 1
ATOM 635 O O . CYS A 1 80 ? -12.711 -4.057 11.358 1.00 81.25 80 CYS A O 1
ATOM 637 N N . MET A 1 81 ? -13.716 -2.074 10.993 1.00 81.38 81 MET A N 1
ATOM 638 C CA . MET A 1 81 ? -14.590 -2.576 9.926 1.00 81.38 81 MET A CA 1
ATOM 639 C C . MET A 1 81 ? -13.788 -3.211 8.796 1.00 81.38 81 MET A C 1
ATOM 641 O O . MET A 1 81 ? -14.107 -4.314 8.364 1.00 81.38 81 MET A O 1
ATOM 645 N N . HIS A 1 82 ? -12.741 -2.529 8.332 1.00 79.38 82 HIS A N 1
ATOM 646 C CA . HIS A 1 82 ? -11.931 -3.014 7.224 1.00 79.38 82 HIS A CA 1
ATOM 647 C C . HIS A 1 82 ? -11.246 -4.350 7.555 1.00 79.38 82 HIS A C 1
ATOM 649 O O . HIS A 1 82 ? -11.285 -5.278 6.754 1.00 79.38 82 HIS A O 1
ATOM 655 N N . VAL A 1 83 ? -10.622 -4.474 8.730 1.00 80.00 83 VAL A N 1
ATOM 656 C CA . VAL A 1 83 ? -9.920 -5.703 9.139 1.00 80.00 83 VAL A CA 1
ATOM 657 C C . VAL A 1 83 ? -10.895 -6.867 9.306 1.00 80.00 83 VAL A C 1
ATOM 659 O O . VAL A 1 83 ? -10.635 -7.956 8.805 1.00 80.00 83 VAL A O 1
ATOM 662 N N . VAL A 1 84 ? -12.036 -6.640 9.961 1.00 82.75 84 VAL A N 1
ATOM 663 C CA . VAL A 1 84 ? -13.050 -7.686 10.160 1.00 82.75 84 VAL A CA 1
ATOM 664 C C . VAL A 1 84 ? -13.668 -8.118 8.831 1.00 82.75 84 VAL A C 1
ATOM 666 O O . VAL A 1 84 ? -13.901 -9.306 8.636 1.00 82.75 84 VAL A O 1
ATOM 669 N N . TYR A 1 85 ? -13.902 -7.179 7.912 1.00 76.19 85 TYR A N 1
ATOM 670 C CA . TYR A 1 85 ? -14.413 -7.485 6.578 1.00 76.19 85 TYR A CA 1
ATOM 671 C C . TYR A 1 85 ? -13.471 -8.411 5.805 1.00 76.19 85 TYR A C 1
ATOM 673 O O . TYR A 1 85 ? -13.920 -9.408 5.252 1.00 76.19 85 TYR A O 1
ATOM 681 N N . VAL A 1 86 ? -12.165 -8.131 5.838 1.00 75.50 86 VAL A N 1
ATOM 682 C CA . VAL A 1 86 ? -11.150 -8.991 5.209 1.00 75.50 86 VAL A CA 1
ATOM 683 C C . VAL A 1 86 ? -11.107 -10.372 5.872 1.00 75.50 86 VAL A C 1
ATOM 685 O O . VAL A 1 86 ? -11.094 -11.375 5.172 1.00 75.50 86 VAL A O 1
ATOM 688 N N . LEU A 1 87 ? -11.154 -10.444 7.206 1.00 75.06 87 LEU A N 1
ATOM 689 C CA . LEU A 1 87 ? -11.145 -11.721 7.938 1.00 75.06 87 LEU A CA 1
ATOM 690 C C . LEU A 1 87 ? -12.413 -12.563 7.731 1.00 75.06 87 LEU A C 1
ATOM 692 O O . LEU A 1 87 ? -12.375 -13.776 7.916 1.00 75.06 87 LEU A O 1
ATOM 696 N N . ALA A 1 88 ? -13.538 -11.931 7.397 1.00 78.94 88 ALA A N 1
ATOM 697 C CA . ALA A 1 88 ? -14.800 -12.612 7.129 1.00 78.94 88 ALA A CA 1
ATOM 698 C C . ALA A 1 88 ? -14.944 -13.068 5.664 1.00 78.94 88 ALA A C 1
ATOM 700 O O . ALA A 1 88 ? -15.927 -13.741 5.347 1.00 78.94 88 ALA A O 1
ATOM 701 N N . CYS A 1 89 ? -14.003 -12.718 4.776 1.00 77.50 89 CYS A N 1
ATOM 702 C CA . CYS A 1 89 ? -13.977 -13.227 3.406 1.00 77.50 89 CYS A CA 1
ATOM 703 C C . CYS A 1 89 ? -13.674 -14.732 3.409 1.00 77.50 89 CYS A C 1
ATOM 705 O O . CYS A 1 89 ? -12.628 -15.165 3.884 1.00 77.50 89 CYS A O 1
ATOM 707 N N . THR A 1 90 ? -14.581 -15.532 2.850 1.00 70.00 90 THR A N 1
ATOM 708 C CA . THR A 1 90 ? -14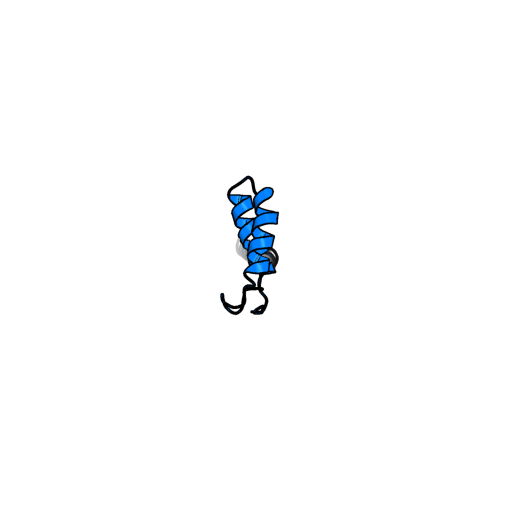.390 -16.985 2.682 1.00 70.00 90 THR A CA 1
ATOM 709 C C . THR A 1 90 ? -13.715 -17.342 1.359 1.00 70.00 90 THR A C 1
ATOM 711 O O . THR A 1 90 ? -13.077 -18.388 1.257 1.00 70.00 90 THR A O 1
ATOM 714 N N . GLU A 1 91 ? -13.808 -16.454 0.365 1.00 63.22 91 GLU A N 1
ATOM 715 C CA . GLU A 1 91 ? -13.164 -16.598 -0.936 1.00 63.22 91 GLU A CA 1
ATOM 716 C C . GLU A 1 91 ? -12.410 -15.309 -1.304 1.00 63.22 91 GLU A C 1
ATOM 718 O O . GLU A 1 91 ? -12.984 -14.220 -1.424 1.00 63.22 91 GLU A O 1
ATOM 723 N N . GLU A 1 92 ? -11.091 -15.435 -1.457 1.00 64.88 92 GLU A N 1
ATOM 724 C CA . GLU A 1 92 ? -10.187 -14.319 -1.730 1.00 64.88 92 GLU A CA 1
ATOM 725 C C . GLU A 1 92 ? -9.867 -14.220 -3.221 1.00 64.88 92 GLU A C 1
ATOM 727 O O . GLU A 1 92 ? -9.444 -15.190 -3.860 1.00 64.88 92 GLU A O 1
ATOM 732 N N . ARG A 1 93 ? -9.998 -13.016 -3.785 1.00 60.28 93 ARG A N 1
ATOM 733 C CA . ARG A 1 93 ? -9.544 -12.736 -5.144 1.00 60.28 93 ARG A CA 1
ATOM 734 C C . ARG A 1 93 ? -8.149 -12.131 -5.116 1.00 60.28 93 ARG A C 1
ATOM 736 O O . ARG A 1 93 ? -7.974 -11.007 -4.660 1.00 60.28 93 ARG A O 1
ATOM 743 N N . TRP A 1 94 ? -7.195 -12.857 -5.686 1.00 54.09 94 TRP A N 1
ATOM 744 C CA . TRP A 1 94 ? -5.828 -12.397 -5.917 1.00 54.09 94 TRP A CA 1
ATOM 745 C C . TRP A 1 94 ? -5.786 -11.616 -7.238 1.00 54.09 94 TRP A C 1
ATOM 747 O O . TRP A 1 94 ? -6.313 -12.097 -8.249 1.00 54.09 94 TRP A O 1
ATOM 757 N N . ARG A 1 95 ? -5.229 -10.400 -7.237 1.00 52.19 95 ARG A N 1
ATOM 758 C CA . ARG A 1 95 ? -5.149 -9.526 -8.419 1.00 52.19 95 ARG A CA 1
ATOM 759 C C . ARG A 1 95 ? -3.719 -9.161 -8.773 1.00 52.19 95 ARG A C 1
ATOM 761 O O . ARG A 1 95 ? -2.953 -8.856 -7.837 1.00 52.19 95 ARG A O 1
#

pLDDT: mean 71.37, std 12.43, range [46.59, 92.5]

Secondary structure (DSSP, 8-state):
--HHHHHHHHHHHHHHHHHHHHHHHHHHHHHHHHHHHHHHHS---S-EESSGGGB-HHHHHHHHHHHHTT--SHHHHHHHHHHHHHHTBSSEE--